Protein AF-A0A090KP62-F1 (afdb_monomer_lite)

Foldseek 3Di:
DVLVVVLVVVLCVCVVVVAQEDEEEDDPDDDPVVPPDDDSQRSCCVRPPRRHYHYD

pLDDT: mean 83.96, std 11.79, range [50.38, 95.19]

Sequence (56 aa):
MKGASVAEALISFAREYGITHIVLGHPGRRKLWRLLGPTLHERLLEELPGVDLIVV

Secondary structure (DSSP, 8-state):
-HHHHHHHHHHHHHHHTT--EEEEPPPPPPPGGGSSS--HHHHHHHH-TT-EEEE-

Structure (mmCIF, N/CA/C/O backbone):
data_AF-A0A090KP62-F1
#
_entry.id   AF-A0A090KP62-F1
#
loop_
_atom_site.group_PDB
_atom_site.id
_atom_site.type_symbol
_atom_site.label_atom_id
_atom_site.label_alt_id
_atom_site.label_comp_id
_atom_site.label_asym_id
_atom_site.label_entity_id
_atom_site.label_seq_id
_atom_site.pdbx_PDB_ins_code
_atom_site.Cartn_x
_atom_site.Cartn_y
_atom_site.Cartn_z
_atom_site.occupancy
_atom_site.B_iso_or_equiv
_atom_site.auth_seq_id
_atom_site.auth_comp_id
_atom_site.auth_asym_id
_atom_site.auth_atom_id
_atom_site.pdbx_PDB_model_num
ATOM 1 N N . MET A 1 1 ? 14.773 9.394 -4.139 1.00 50.38 1 MET A N 1
ATOM 2 C CA . MET A 1 1 ? 14.034 9.953 -2.985 1.00 50.38 1 MET A CA 1
ATOM 3 C C . MET A 1 1 ? 12.578 10.359 -3.279 1.00 50.38 1 MET A C 1
ATOM 5 O O . MET A 1 1 ? 11.817 10.434 -2.334 1.00 50.38 1 MET A O 1
ATOM 9 N N . LYS A 1 2 ? 12.114 10.529 -4.535 1.00 56.84 2 LYS A N 1
ATOM 10 C CA . LYS A 1 2 ? 10.702 10.907 -4.813 1.00 56.84 2 LYS A CA 1
ATOM 11 C C . LYS A 1 2 ? 9.638 9.859 -4.430 1.00 56.84 2 LYS A C 1
ATOM 13 O O . LYS A 1 2 ? 8.574 10.221 -3.958 1.00 56.84 2 LYS A O 1
ATOM 18 N N . GLY A 1 3 ? 9.922 8.567 -4.614 1.00 57.22 3 GLY A N 1
ATOM 19 C CA . GLY A 1 3 ? 8.950 7.499 -4.321 1.00 57.22 3 GLY A CA 1
ATOM 20 C C . GLY A 1 3 ? 8.652 7.314 -2.831 1.00 57.22 3 GLY A C 1
ATOM 21 O O . GLY A 1 3 ? 7.581 6.826 -2.497 1.00 57.22 3 GLY A O 1
ATOM 22 N N . ALA A 1 4 ? 9.568 7.736 -1.951 1.00 61.50 4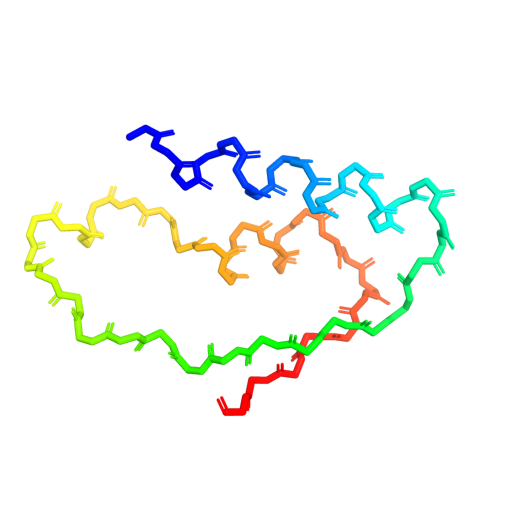 ALA A N 1
ATOM 23 C CA . ALA A 1 4 ? 9.357 7.634 -0.513 1.00 61.50 4 ALA A CA 1
ATOM 24 C C . ALA A 1 4 ? 8.254 8.585 -0.031 1.00 61.50 4 ALA A C 1
ATOM 26 O O . ALA A 1 4 ? 7.348 8.156 0.671 1.00 61.50 4 ALA A O 1
ATOM 27 N N . SER A 1 5 ? 8.275 9.818 -0.542 1.00 81.56 5 SER A N 1
ATOM 28 C CA . SER A 1 5 ? 7.245 10.823 -0.277 1.00 81.56 5 SER A CA 1
ATOM 29 C C . SER A 1 5 ? 5.864 10.417 -0.810 1.00 81.56 5 SER A C 1
ATOM 31 O O . SER A 1 5 ? 4.865 10.681 -0.152 1.00 81.56 5 SER A O 1
ATOM 33 N N . VAL A 1 6 ? 5.788 9.743 -1.966 1.00 85.31 6 VAL A N 1
ATOM 34 C CA . VAL A 1 6 ? 4.500 9.277 -2.519 1.00 85.31 6 VAL A CA 1
ATOM 35 C C . VAL A 1 6 ? 3.914 8.136 -1.689 1.00 85.31 6 VAL A C 1
ATOM 37 O O . VAL A 1 6 ? 2.718 8.146 -1.419 1.00 85.31 6 VAL A O 1
ATOM 40 N N . ALA A 1 7 ? 4.741 7.172 -1.270 1.00 88.88 7 ALA A N 1
ATOM 41 C CA . ALA A 1 7 ? 4.288 6.078 -0.415 1.00 88.88 7 ALA A CA 1
ATOM 42 C C . ALA A 1 7 ? 3.723 6.613 0.9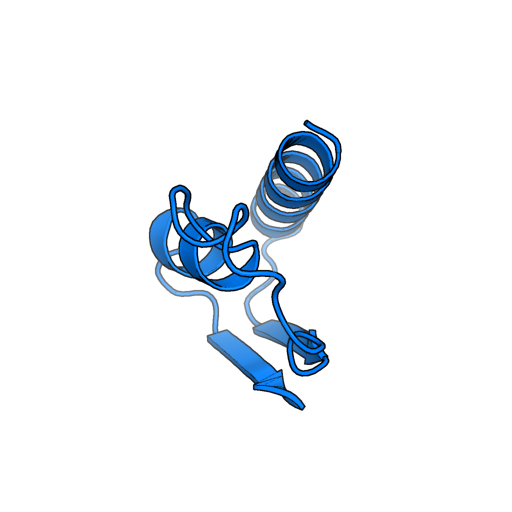07 1.00 88.88 7 ALA A C 1
ATOM 44 O O . ALA A 1 7 ? 2.604 6.279 1.267 1.00 88.88 7 ALA A O 1
ATOM 45 N N . GLU A 1 8 ? 4.459 7.497 1.582 1.00 90.75 8 GLU A N 1
ATOM 46 C CA . GLU A 1 8 ? 4.027 8.100 2.849 1.00 90.75 8 GLU A CA 1
ATOM 47 C C . GLU A 1 8 ? 2.728 8.895 2.708 1.00 90.75 8 GLU A C 1
ATOM 49 O O . GLU A 1 8 ? 1.825 8.735 3.527 1.00 90.75 8 GLU A O 1
ATOM 54 N N . ALA A 1 9 ? 2.589 9.687 1.641 1.00 92.06 9 ALA A N 1
ATOM 55 C CA . ALA A 1 9 ? 1.358 10.425 1.378 1.00 92.06 9 ALA A CA 1
ATOM 56 C C . ALA A 1 9 ? 0.160 9.488 1.156 1.00 92.06 9 ALA A C 1
ATOM 58 O O . ALA A 1 9 ? -0.906 9.714 1.724 1.00 92.06 9 ALA A O 1
ATOM 59 N N . LEU A 1 10 ? 0.336 8.416 0.375 1.00 91.62 10 LEU A N 1
ATOM 60 C CA . LEU A 1 10 ? -0.718 7.430 0.129 1.00 91.62 10 LEU A CA 1
ATOM 61 C C . LEU A 1 10 ? -1.083 6.642 1.390 1.00 91.62 10 LEU A C 1
ATOM 63 O O . LEU A 1 10 ? -2.262 6.403 1.620 1.00 91.62 10 LEU A O 1
ATOM 67 N N . ILE A 1 11 ? -0.102 6.273 2.217 1.00 93.56 11 ILE A N 1
ATOM 68 C CA . ILE A 1 11 ? -0.335 5.581 3.494 1.00 93.56 11 ILE A CA 1
ATOM 69 C C . ILE A 1 11 ? -1.120 6.483 4.444 1.00 93.56 11 ILE A C 1
ATOM 71 O O . ILE A 1 11 ? -2.119 6.047 5.014 1.00 93.56 11 ILE A O 1
ATOM 75 N N . SER A 1 12 ? -0.691 7.740 4.595 1.00 93.81 12 SER A N 1
ATOM 76 C CA . SER A 1 12 ? -1.381 8.715 5.442 1.00 93.81 12 SER A CA 1
ATOM 77 C C . SER A 1 12 ? -2.818 8.908 4.976 1.00 93.81 12 SER A C 1
ATOM 79 O O . SER A 1 12 ? -3.738 8.805 5.779 1.00 93.81 12 SER A O 1
ATOM 81 N N . PHE A 1 13 ? -3.013 9.097 3.670 1.00 94.19 13 PHE A N 1
ATOM 82 C CA . PHE A 1 13 ? -4.334 9.238 3.072 1.00 94.19 13 PHE A CA 1
ATOM 83 C C . PHE A 1 13 ? -5.201 7.990 3.294 1.00 94.19 13 PHE A C 1
ATOM 85 O O . PHE A 1 13 ? -6.338 8.090 3.742 1.00 94.19 13 PHE A O 1
ATOM 92 N N . ALA A 1 14 ? -4.672 6.793 3.038 1.00 94.69 14 ALA A N 1
ATOM 93 C CA . ALA A 1 14 ? -5.432 5.558 3.195 1.00 94.69 14 ALA A CA 1
ATOM 94 C C . ALA A 1 14 ? -5.896 5.345 4.643 1.00 94.69 14 ALA A C 1
ATOM 96 O O . ALA A 1 14 ? -7.049 4.982 4.869 1.00 94.69 14 ALA A O 1
ATOM 97 N N . ARG A 1 15 ? -5.021 5.623 5.618 1.00 93.44 15 ARG A N 1
ATOM 98 C CA . ARG A 1 15 ? -5.348 5.526 7.047 1.00 93.44 15 ARG A CA 1
ATOM 99 C C . ARG A 1 15 ? -6.360 6.587 7.478 1.00 93.44 15 ARG A C 1
ATOM 101 O O . ARG A 1 15 ? -7.312 6.254 8.173 1.00 93.44 15 ARG A O 1
ATOM 108 N N . GLU A 1 16 ? -6.168 7.837 7.063 1.00 95.19 16 GLU A N 1
ATOM 109 C 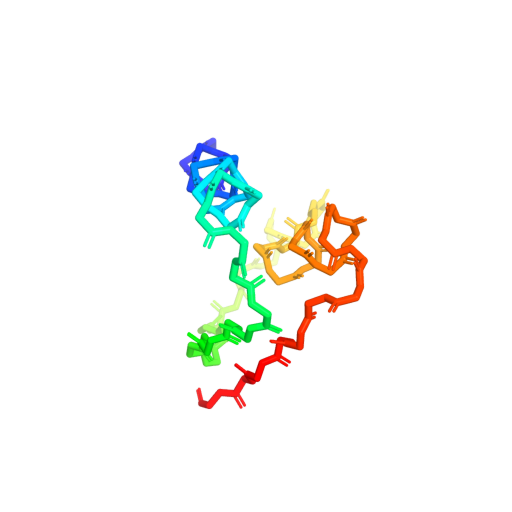CA . GLU A 1 16 ? -7.025 8.965 7.448 1.00 95.19 16 GLU A CA 1
ATOM 110 C C . GLU A 1 16 ? -8.463 8.799 6.947 1.00 95.19 16 GLU A C 1
ATOM 112 O O . GLU A 1 16 ? -9.412 9.045 7.688 1.00 95.19 16 GLU A O 1
ATOM 117 N N . TYR A 1 17 ? -8.629 8.326 5.711 1.00 95.12 17 TYR A N 1
ATOM 118 C CA . TYR A 1 17 ? -9.942 8.185 5.081 1.00 95.12 17 TYR A CA 1
ATOM 119 C C . TYR A 1 17 ? -10.534 6.772 5.193 1.00 95.12 17 TYR A C 1
ATOM 121 O O . TYR A 1 17 ? -11.594 6.512 4.627 1.00 95.12 17 TYR A O 1
ATOM 129 N N . GLY A 1 18 ? -9.875 5.853 5.910 1.00 93.19 18 GLY A N 1
ATOM 130 C CA . GLY A 1 18 ? -10.357 4.479 6.091 1.00 93.19 18 GLY A CA 1
ATOM 131 C C . GLY A 1 18 ? -10.489 3.707 4.775 1.00 93.19 18 GLY A C 1
ATOM 132 O O . GLY A 1 18 ? -11.443 2.954 4.582 1.00 93.19 18 GLY A O 1
ATOM 133 N N . ILE A 1 19 ? -9.559 3.924 3.844 1.00 94.75 19 ILE A N 1
ATOM 134 C CA . ILE A 1 19 ? -9.563 3.269 2.536 1.00 94.75 19 ILE A CA 1
ATOM 135 C C . ILE A 1 19 ? -9.289 1.777 2.712 1.00 94.75 19 ILE A C 1
ATOM 137 O O . ILE A 1 19 ? -8.299 1.390 3.323 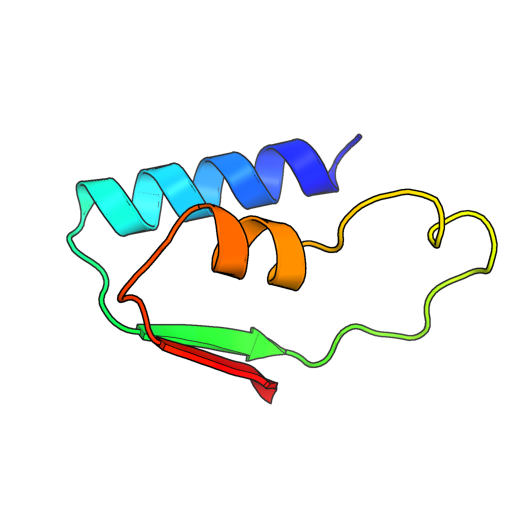1.00 94.75 19 ILE A O 1
ATOM 141 N N . THR A 1 20 ? -10.143 0.943 2.123 1.00 94.00 20 THR A N 1
ATOM 142 C CA . THR A 1 20 ? -10.030 -0.522 2.188 1.00 94.00 20 THR A CA 1
ATOM 143 C C . THR A 1 20 ? -9.461 -1.143 0.919 1.00 94.00 20 THR A C 1
ATOM 145 O O . THR A 1 20 ? -9.005 -2.275 0.969 1.00 94.00 20 THR A O 1
ATOM 148 N N . HIS A 1 21 ? -9.462 -0.420 -0.207 1.00 94.19 21 HIS A N 1
ATOM 149 C CA . HIS A 1 21 ? -8.976 -0.914 -1.498 1.00 94.19 21 HIS A CA 1
ATOM 150 C C . HIS A 1 21 ? -8.147 0.153 -2.215 1.00 94.19 21 HIS A C 1
ATOM 152 O O . HIS A 1 21 ? -8.579 1.298 -2.358 1.00 94.19 21 HIS A O 1
ATOM 158 N N . ILE A 1 22 ? -6.976 -0.230 -2.718 1.00 93.12 22 ILE A N 1
ATOM 159 C CA . ILE A 1 22 ? -6.079 0.624 -3.499 1.00 93.12 22 ILE A CA 1
ATOM 160 C C . ILE A 1 22 ? -5.811 -0.059 -4.840 1.00 93.12 22 ILE A C 1
ATOM 162 O O . ILE A 1 22 ? -5.349 -1.195 -4.886 1.00 93.12 22 ILE A O 1
ATOM 166 N N . VAL A 1 23 ? -6.063 0.649 -5.942 1.00 93.88 23 VAL A N 1
ATOM 167 C CA . VAL A 1 23 ? -5.785 0.164 -7.302 1.00 93.88 23 VAL A CA 1
ATOM 168 C C . VAL A 1 23 ? -4.565 0.895 -7.853 1.00 93.88 23 VAL A C 1
ATOM 170 O O . VAL A 1 23 ? -4.562 2.123 -7.935 1.00 93.88 23 VAL A O 1
ATOM 173 N N . LEU A 1 24 ? -3.526 0.155 -8.239 1.00 90.56 24 LEU A N 1
ATOM 174 C CA . LEU A 1 24 ? -2.293 0.699 -8.807 1.00 90.56 24 LEU A CA 1
ATOM 175 C C . LEU A 1 24 ? -1.992 0.090 -10.170 1.00 90.56 24 LEU A C 1
ATOM 177 O O . LEU A 1 24 ? -2.199 -1.095 -10.393 1.00 90.56 24 LEU A O 1
ATOM 181 N N . GLY A 1 25 ? -1.401 0.886 -11.056 1.00 87.44 25 GLY A N 1
ATOM 182 C CA . GLY A 1 25 ? -0.866 0.372 -12.312 1.00 87.44 25 GLY A CA 1
ATOM 183 C C . GLY A 1 25 ? 0.339 -0.555 -12.109 1.00 87.44 25 GLY A C 1
ATOM 184 O O . GLY A 1 25 ? 1.092 -0.425 -11.129 1.00 87.44 25 GLY A O 1
ATOM 185 N N . HIS A 1 26 ? 0.571 -1.447 -13.070 1.00 82.56 26 HIS A N 1
ATOM 186 C CA . HIS A 1 26 ? 1.751 -2.299 -13.100 1.00 82.56 26 HIS A CA 1
ATOM 187 C C . HIS A 1 26 ? 3.031 -1.447 -13.086 1.00 82.56 26 HIS A C 1
ATOM 189 O O . HIS A 1 26 ? 3.166 -0.494 -13.868 1.00 82.56 26 HIS A O 1
ATOM 195 N N . PRO A 1 27 ? 4.006 -1.758 -12.214 1.00 75.31 27 PRO A N 1
ATOM 196 C CA . PRO A 1 27 ? 5.263 -1.031 -12.205 1.00 75.31 27 PRO A CA 1
ATOM 197 C C . PRO A 1 27 ? 5.964 -1.184 -13.563 1.00 75.31 27 PRO A C 1
ATOM 199 O O . PRO A 1 27 ? 6.268 -2.286 -14.010 1.00 75.31 27 PRO A O 1
ATOM 202 N N . GLY A 1 28 ? 6.259 -0.061 -14.224 1.00 75.50 28 GLY A N 1
ATOM 203 C CA . GLY A 1 28 ? 7.062 -0.063 -15.449 1.00 75.50 28 GLY A CA 1
ATOM 204 C C . GLY A 1 28 ? 8.466 -0.651 -15.230 1.00 75.50 28 GLY A C 1
ATOM 205 O O . GLY A 1 28 ? 8.937 -0.771 -14.095 1.00 75.50 28 GLY A O 1
ATOM 206 N N . ARG A 1 29 ? 9.170 -0.989 -16.325 1.00 71.50 29 ARG A N 1
ATOM 207 C CA . ARG A 1 29 ? 10.496 -1.641 -16.274 1.00 71.50 29 ARG A CA 1
ATOM 208 C C . ARG A 1 29 ? 11.449 -0.937 -15.300 1.00 71.50 29 ARG A C 1
ATOM 210 O O . ARG A 1 29 ? 11.809 0.231 -15.474 1.00 71.50 29 ARG A O 1
ATOM 217 N N . ARG A 1 30 ? 11.899 -1.678 -14.284 1.00 67.88 30 ARG A N 1
ATOM 218 C CA . ARG A 1 30 ? 12.902 -1.213 -13.323 1.00 67.88 30 ARG A CA 1
ATOM 219 C C . ARG A 1 30 ? 14.295 -1.274 -13.941 1.00 67.88 30 ARG A C 1
ATOM 221 O O . ARG A 1 30 ? 14.696 -2.267 -14.534 1.00 67.88 30 ARG A O 1
ATOM 228 N N . LYS A 1 31 ? 15.055 -0.198 -13.763 1.00 68.38 31 LYS A N 1
ATOM 229 C CA . LYS A 1 31 ? 16.499 -0.184 -14.013 1.00 68.38 31 LYS A CA 1
ATOM 230 C C . LYS A 1 31 ? 17.212 -0.913 -12.857 1.00 68.38 31 LYS A C 1
ATOM 232 O O . LYS A 1 31 ? 16.805 -0.738 -11.710 1.00 68.38 31 LYS A O 1
ATOM 237 N N . LEU A 1 32 ? 18.293 -1.644 -13.137 1.00 68.56 32 LEU A N 1
ATOM 238 C CA . LEU A 1 32 ? 19.003 -2.525 -12.185 1.00 68.56 32 LEU A CA 1
ATOM 239 C C . LEU A 1 32 ? 19.378 -1.854 -10.842 1.00 68.56 32 LEU A C 1
ATOM 241 O O . LEU A 1 32 ? 19.139 -2.404 -9.777 1.00 68.56 32 LEU A O 1
ATOM 245 N N . TRP A 1 33 ? 19.866 -0.611 -10.879 1.00 66.94 33 TRP A N 1
ATOM 246 C CA . TRP A 1 33 ? 20.193 0.215 -9.698 1.00 66.94 33 TRP A CA 1
ATOM 247 C C . TRP A 1 33 ? 19.021 0.517 -8.733 1.00 66.94 33 TRP A C 1
ATOM 249 O O . TRP A 1 33 ? 19.244 0.992 -7.626 1.00 66.94 33 TRP A O 1
ATOM 259 N N . ARG A 1 34 ? 17.764 0.269 -9.131 1.00 65.94 34 ARG A N 1
ATOM 260 C CA . ARG A 1 34 ? 16.550 0.493 -8.322 1.00 65.94 34 ARG A CA 1
ATOM 261 C C . ARG A 1 34 ? 16.059 -0.777 -7.615 1.00 65.94 34 ARG A C 1
ATOM 263 O O . ARG A 1 34 ? 14.978 -0.751 -7.036 1.00 65.94 34 ARG A O 1
ATOM 270 N N . LEU A 1 35 ? 16.830 -1.864 -7.681 1.00 65.69 35 LEU A N 1
ATOM 271 C CA . LEU A 1 35 ? 16.529 -3.141 -7.026 1.00 65.69 35 LEU A CA 1
ATOM 272 C C . LEU A 1 35 ? 16.965 -3.187 -5.550 1.00 65.69 35 LEU A C 1
ATOM 274 O O . LEU A 1 35 ? 16.541 -4.079 -4.833 1.00 65.69 35 LEU A O 1
ATOM 278 N N . LEU A 1 36 ? 17.775 -2.229 -5.084 1.00 71.62 36 LEU A N 1
ATOM 279 C CA . LEU A 1 36 ? 18.323 -2.201 -3.718 1.00 71.62 36 LEU A CA 1
ATOM 280 C C . LEU A 1 36 ? 17.368 -1.614 -2.656 1.00 71.62 36 LEU A C 1
ATOM 282 O O . LEU A 1 36 ? 17.797 -1.343 -1.540 1.00 71.62 36 LEU A O 1
ATOM 286 N N . GLY A 1 37 ? 16.098 -1.364 -2.983 1.00 71.62 37 GLY A N 1
ATOM 287 C CA . GLY A 1 37 ? 15.145 -0.803 -2.026 1.00 71.62 37 GLY A CA 1
ATOM 288 C C . GLY A 1 37 ? 13.690 -1.130 -2.355 1.00 71.62 37 GLY A C 1
ATOM 289 O O . GLY A 1 37 ? 13.376 -1.421 -3.521 1.00 71.62 37 GLY A O 1
ATOM 290 N N . PRO A 1 38 ? 12.806 -1.054 -1.344 1.00 75.56 38 PRO A N 1
ATOM 291 C CA . PRO A 1 38 ? 11.433 -1.501 -1.481 1.00 75.56 38 PRO A CA 1
ATOM 292 C C . PRO A 1 38 ? 10.669 -0.679 -2.526 1.00 75.56 38 PRO A C 1
ATOM 294 O O . PRO A 1 38 ? 10.874 0.530 -2.706 1.00 75.56 38 PRO A O 1
ATOM 297 N N . THR A 1 39 ? 9.819 -1.357 -3.290 1.00 85.12 39 THR A N 1
ATOM 298 C CA . THR A 1 39 ? 8.895 -0.759 -4.254 1.00 85.12 39 THR A CA 1
ATOM 299 C C . THR A 1 39 ? 7.813 0.054 -3.540 1.00 85.12 39 THR A C 1
ATOM 301 O O . THR A 1 39 ? 7.610 -0.067 -2.335 1.00 85.12 39 THR A O 1
ATOM 304 N N . LEU A 1 40 ? 7.097 0.898 -4.292 1.00 85.38 40 LEU A N 1
ATOM 305 C CA . LEU A 1 40 ? 5.895 1.552 -3.769 1.00 85.38 40 LEU A CA 1
ATOM 306 C C . LEU A 1 40 ? 4.878 0.501 -3.299 1.00 85.38 40 LEU A C 1
ATOM 308 O O . LEU A 1 40 ? 4.343 0.621 -2.207 1.00 85.38 40 LEU A O 1
ATOM 312 N N . HIS A 1 41 ? 4.662 -0.536 -4.109 1.00 88.06 41 HIS A N 1
ATOM 313 C CA . HIS A 1 41 ? 3.749 -1.640 -3.821 1.00 88.06 41 HIS A CA 1
ATOM 314 C C . HIS A 1 41 ? 4.147 -2.400 -2.552 1.00 88.06 41 HIS A C 1
ATOM 316 O O . HIS A 1 41 ? 3.299 -2.655 -1.712 1.00 88.06 41 HIS A O 1
ATOM 322 N N . GLU A 1 42 ? 5.438 -2.690 -2.384 1.00 87.69 42 GLU A N 1
ATOM 323 C CA . GLU A 1 42 ? 5.995 -3.370 -1.206 1.00 87.69 42 GLU A CA 1
ATOM 324 C C . GLU A 1 42 ? 5.795 -2.520 0.050 1.00 87.69 42 GLU A C 1
ATOM 326 O O . GLU A 1 42 ? 5.242 -3.010 1.027 1.00 87.69 42 GLU A O 1
ATOM 331 N N . ARG A 1 43 ? 6.123 -1.219 -0.001 1.00 89.94 43 ARG A N 1
ATOM 332 C CA . ARG A 1 43 ? 5.886 -0.319 1.141 1.00 89.94 43 ARG A CA 1
ATOM 333 C C . ARG A 1 43 ? 4.408 -0.222 1.513 1.00 89.94 43 ARG A C 1
ATOM 335 O O . ARG A 1 43 ? 4.091 -0.145 2.691 1.00 89.94 43 ARG A O 1
ATOM 342 N N . LEU A 1 44 ? 3.509 -0.191 0.529 1.00 89.94 44 LEU A N 1
ATOM 343 C CA . LEU A 1 44 ? 2.069 -0.130 0.789 1.00 89.94 44 LEU A CA 1
ATOM 344 C C . LEU A 1 44 ? 1.547 -1.432 1.403 1.00 89.94 44 LEU A C 1
ATOM 346 O O . LEU A 1 44 ? 0.759 -1.366 2.338 1.00 89.94 44 LEU A O 1
ATOM 350 N N . LEU A 1 45 ? 2.012 -2.587 0.921 1.00 88.94 45 LEU A N 1
ATOM 351 C CA . LEU A 1 45 ? 1.665 -3.893 1.490 1.00 88.94 45 LEU A CA 1
ATOM 352 C C . LEU A 1 45 ? 2.148 -4.042 2.938 1.00 88.94 45 LEU A C 1
ATOM 354 O O . LEU A 1 45 ? 1.426 -4.591 3.764 1.00 88.94 45 LEU A O 1
ATOM 358 N N . GLU A 1 46 ? 3.348 -3.552 3.251 1.00 91.19 46 GLU A N 1
ATOM 359 C CA . GLU A 1 46 ? 3.903 -3.599 4.609 1.00 91.19 46 GLU A CA 1
ATOM 360 C C . GLU A 1 46 ? 3.165 -2.660 5.578 1.00 91.19 46 GLU A C 1
ATOM 362 O O . GLU A 1 46 ? 2.892 -3.030 6.718 1.00 91.19 46 GLU A O 1
ATOM 367 N N . GLU A 1 47 ? 2.825 -1.446 5.138 1.00 93.00 47 GLU A N 1
ATOM 368 C CA . GLU A 1 47 ? 2.296 -0.390 6.013 1.00 93.00 47 GLU A CA 1
ATOM 369 C C . GLU A 1 47 ? 0.762 -0.346 6.098 1.00 93.00 47 GLU A C 1
ATOM 371 O O . GLU A 1 47 ? 0.216 0.292 7.003 1.00 93.00 47 GLU A O 1
ATOM 376 N N . LEU A 1 48 ? 0.038 -0.992 5.185 1.00 92.12 48 LEU A N 1
ATOM 377 C CA . LEU A 1 48 ? -1.429 -1.008 5.166 1.00 92.12 48 LEU A CA 1
ATOM 378 C C . LEU A 1 48 ? -1.976 -2.440 5.288 1.00 92.12 48 LEU A C 1
ATOM 380 O O . LEU A 1 48 ? -2.617 -2.942 4.362 1.00 92.12 48 LEU A O 1
ATOM 384 N N . PRO A 1 49 ? -1.757 -3.115 6.431 1.00 88.50 49 PRO A N 1
ATOM 385 C CA . PRO A 1 49 ? -2.324 -4.436 6.651 1.00 88.50 49 PRO A CA 1
ATOM 386 C C . PRO A 1 49 ? -3.857 -4.357 6.663 1.00 88.50 49 PRO A C 1
ATOM 388 O O . PRO A 1 49 ? -4.443 -3.535 7.366 1.00 88.50 49 PRO A O 1
ATOM 391 N N . GLY A 1 50 ? -4.505 -5.229 5.889 1.00 88.00 50 GLY A N 1
ATOM 392 C CA . GLY A 1 50 ? -5.967 -5.281 5.767 1.00 88.00 50 GLY A CA 1
ATOM 393 C C . GLY A 1 50 ? -6.563 -4.362 4.696 1.00 88.00 50 GLY A C 1
ATOM 394 O O . GLY A 1 50 ? -7.784 -4.304 4.579 1.00 88.00 50 GLY A O 1
ATOM 395 N N . VAL A 1 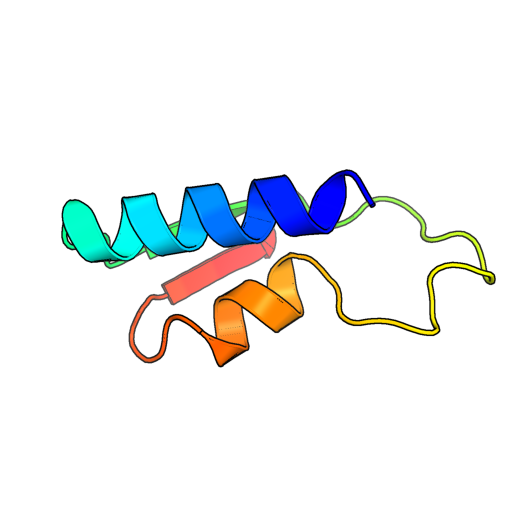51 ? -5.727 -3.666 3.919 1.00 92.50 51 VAL A N 1
ATOM 396 C CA . VAL A 1 51 ? -6.142 -2.940 2.713 1.00 92.50 51 VAL A CA 1
ATOM 397 C C . VAL A 1 51 ? -5.809 -3.784 1.486 1.00 92.50 51 VAL A C 1
ATOM 399 O O . VAL A 1 51 ? -4.673 -4.228 1.318 1.00 92.50 51 VAL A O 1
ATOM 402 N N . ASP A 1 52 ? -6.786 -3.984 0.608 1.00 93.88 52 ASP A N 1
ATOM 403 C CA . ASP A 1 52 ? -6.620 -4.763 -0.613 1.00 93.88 52 ASP A CA 1
ATOM 404 C C . ASP A 1 52 ? -5.871 -3.953 -1.676 1.00 93.88 52 ASP A C 1
ATOM 406 O O . ASP A 1 52 ? -6.330 -2.898 -2.123 1.00 93.88 52 ASP A O 1
ATOM 410 N N . LEU A 1 53 ? -4.710 -4.452 -2.108 1.00 92.12 53 LEU A N 1
ATOM 411 C CA . LEU A 1 53 ? -3.917 -3.843 -3.173 1.00 92.12 53 LEU A CA 1
ATOM 412 C C . LEU A 1 53 ? -4.138 -4.577 -4.500 1.00 92.12 53 LEU A C 1
ATOM 414 O O . LEU A 1 53 ? -3.687 -5.707 -4.682 1.00 92.12 53 LEU A O 1
ATOM 418 N N . ILE A 1 54 ? -4.784 -3.913 -5.455 1.00 92.62 54 ILE A N 1
ATOM 419 C CA . ILE A 1 54 ? -5.067 -4.446 -6.791 1.00 92.62 54 ILE A CA 1
ATOM 420 C C . ILE A 1 54 ? -4.077 -3.838 -7.783 1.00 92.62 54 ILE A C 1
ATOM 422 O O . ILE A 1 54 ? -3.957 -2.616 -7.877 1.00 92.62 54 ILE A O 1
ATOM 426 N N . VAL A 1 55 ? -3.378 -4.681 -8.544 1.00 89.50 55 VAL A N 1
ATO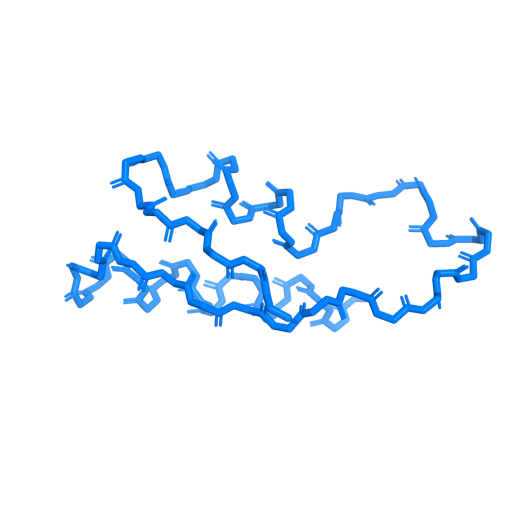M 427 C CA . VAL A 1 55 ? -2.438 -4.235 -9.583 1.00 89.50 55 VAL A CA 1
ATOM 428 C C . VAL A 1 55 ? -3.035 -4.487 -10.967 1.00 89.50 55 VAL A C 1
ATOM 430 O O . VAL A 1 55 ? -3.370 -5.630 -11.275 1.00 89.50 55 VAL A O 1
ATOM 433 N N . VAL A 1 56 ? -3.153 -3.432 -11.783 1.00 88.88 56 VAL A N 1
ATOM 434 C CA . VAL A 1 56 ? -3.743 -3.450 -13.140 1.00 88.88 56 VAL A CA 1
ATOM 435 C C . VAL A 1 56 ? -2.778 -3.017 -14.236 1.00 88.88 56 VAL A C 1
ATOM 437 O O . VAL A 1 56 ? -1.905 -2.158 -13.979 1.00 88.88 56 VAL A O 1
#

Radius of gyration: 11.67 Å; chains: 1; bounding box: 31×16×24 Å